Protein AF-A0A643BQ20-F1 (afdb_monomer_lite)

Foldseek 3Di:
DVVVVVVVVVVVCCVPPVVVVVVQVVCVVVVQDDDPPPDDGPPPVVVVVVVVVVVVVVVVVVVVVVVVVVVVVVVVVVVVVVVVVVVVVVVVVVVVVVVVVVVVVVVVVVVVVVVVVVVVVVVVVVVVVVVVVVVVVPPPPDPDDDDDDDD

Radius of gyration: 61.04 Å; chains: 1; bounding box: 116×35×178 Å

Secondary structure (DSSP, 8-state):
-HHHHHHHHHHHHIIIIIIHHHHHHHHHHTT--PPPTTSPP--HHHHHHHHHHHHHHHHHHHHHHHHHHHHHHHHHHHHHHHHHHHHHHHHHHHHHHHHHHHHHHHHHHHHHHHHHHHHHHHHHHHHHHHHHHHHHHSTTSSSS-------

Sequence (151 aa):
MLIRINMEDLREQTHSRHYELYRRCKLEEMGFKDTDPDSKPFSLQETYEAKRNEFLGELQKKEEEMRQMFVQRVKEKEAELKEAEKELHEKFDRLKKLHQDEKKKLEDKKKSLDDEVNAFKQRKTAAELLQSQGSQAGGAQTLKRDKEKKK

Organism: Balaenoptera physalus (NCBI:txid9770)

pLDDT: mean 84.33, std 17.93, range [39.03, 98.75]

Structure (mmCIF, N/CA/C/O backbone):
data_AF-A0A643BQ20-F1
#
_entry.id   AF-A0A643BQ20-F1
#
loop_
_atom_site.group_PDB
_atom_site.id
_atom_site.type_symbol
_atom_site.label_atom_id
_atom_site.label_alt_id
_atom_site.label_comp_id
_atom_site.label_asym_id
_atom_site.label_entity_id
_atom_site.label_seq_id
_ato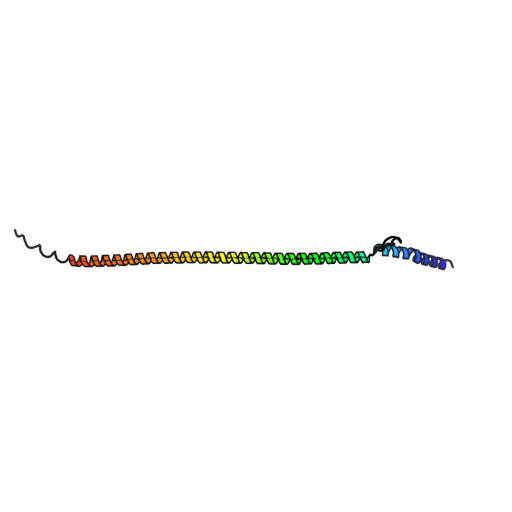m_site.pdbx_PDB_ins_code
_atom_site.Cartn_x
_atom_site.Cartn_y
_atom_site.Cartn_z
_atom_site.occupancy
_atom_site.B_iso_or_equiv
_atom_site.auth_seq_id
_atom_site.auth_comp_id
_atom_site.auth_asym_id
_atom_site.auth_atom_id
_atom_site.pdbx_PDB_model_num
ATOM 1 N N . MET A 1 1 ? 63.242 20.011 -63.208 1.00 67.44 1 MET A N 1
ATOM 2 C CA . MET A 1 1 ? 62.069 19.242 -63.683 1.00 67.44 1 MET A CA 1
ATOM 3 C C . MET A 1 1 ? 61.731 18.050 -62.776 1.00 67.44 1 MET A C 1
ATOM 5 O O . MET A 1 1 ? 60.557 17.790 -62.586 1.00 67.44 1 MET A O 1
ATOM 9 N N . LEU A 1 2 ? 62.713 17.408 -62.127 1.00 67.81 2 LEU A N 1
ATOM 10 C CA . LEU A 1 2 ? 62.526 16.243 -61.242 1.00 67.81 2 LEU A CA 1
ATOM 11 C C . LEU A 1 2 ? 61.690 16.498 -59.966 1.00 67.81 2 LEU A C 1
ATOM 13 O O . LEU A 1 2 ? 60.866 15.677 -59.592 1.00 67.81 2 LEU A O 1
ATOM 17 N N . ILE A 1 3 ? 61.845 17.666 -59.327 1.00 71.62 3 ILE A N 1
ATOM 18 C CA . ILE A 1 3 ? 61.112 18.005 -58.089 1.00 71.62 3 ILE A CA 1
ATOM 19 C C . ILE A 1 3 ? 59.598 18.112 -58.331 1.00 71.62 3 ILE A C 1
ATOM 21 O O . ILE A 1 3 ? 58.821 17.706 -57.479 1.00 71.62 3 ILE A O 1
ATOM 25 N N . ARG A 1 4 ? 59.159 18.617 -59.495 1.00 77.94 4 ARG A N 1
ATOM 26 C CA . ARG A 1 4 ? 57.723 18.703 -59.820 1.00 77.94 4 ARG A CA 1
ATOM 27 C C . ARG A 1 4 ? 57.104 17.318 -59.997 1.00 77.94 4 ARG A C 1
ATOM 29 O O . ARG A 1 4 ? 56.072 17.059 -59.401 1.00 77.94 4 ARG A O 1
ATOM 36 N N . ILE A 1 5 ? 57.792 16.435 -60.721 1.00 77.62 5 ILE A N 1
ATOM 37 C CA . ILE A 1 5 ? 57.358 15.052 -60.963 1.00 77.62 5 ILE A CA 1
ATOM 38 C C . ILE A 1 5 ? 57.262 14.279 -59.641 1.00 77.62 5 ILE A C 1
ATOM 40 O O . ILE A 1 5 ? 56.246 13.656 -59.372 1.00 77.62 5 ILE A O 1
ATOM 44 N N . ASN A 1 6 ? 58.265 14.396 -58.764 1.00 81.38 6 ASN A N 1
ATOM 45 C CA . ASN A 1 6 ? 58.230 13.741 -57.451 1.00 81.38 6 ASN A CA 1
ATOM 46 C C . ASN A 1 6 ? 57.096 14.271 -56.556 1.00 81.38 6 ASN A C 1
ATOM 48 O O . ASN A 1 6 ? 56.513 13.513 -55.788 1.00 81.38 6 ASN A O 1
ATOM 52 N N . MET A 1 7 ? 56.775 15.567 -56.639 1.00 85.06 7 MET A N 1
ATOM 53 C CA . MET A 1 7 ? 55.654 16.152 -55.894 1.00 85.06 7 MET A CA 1
ATOM 54 C C . MET A 1 7 ? 54.292 15.757 -56.476 1.00 85.06 7 MET A C 1
ATOM 56 O O . MET A 1 7 ? 53.327 15.633 -55.725 1.00 85.06 7 MET A O 1
ATOM 60 N N . GLU A 1 8 ? 54.197 15.568 -57.792 1.00 82.94 8 GLU A N 1
ATOM 61 C CA . GLU A 1 8 ? 53.001 15.042 -58.458 1.00 82.94 8 GLU A CA 1
ATOM 62 C C . GLU A 1 8 ? 52.765 13.576 -58.087 1.00 82.94 8 GLU A C 1
ATOM 64 O O . GLU A 1 8 ? 51.672 13.258 -57.628 1.00 82.94 8 GLU A O 1
ATOM 69 N N . ASP A 1 9 ? 53.797 12.732 -58.143 1.00 86.75 9 ASP A N 1
ATOM 70 C CA . ASP A 1 9 ? 53.721 11.320 -57.743 1.00 86.75 9 ASP A CA 1
ATOM 71 C C . ASP A 1 9 ? 53.385 11.173 -56.247 1.00 86.75 9 ASP A C 1
ATOM 73 O O . ASP A 1 9 ? 52.517 10.393 -55.862 1.00 86.75 9 ASP A O 1
ATOM 77 N N . LEU A 1 10 ? 53.970 12.009 -55.378 1.00 86.06 10 LEU A N 1
ATOM 78 C CA . LEU A 1 10 ? 53.628 12.016 -53.953 1.00 86.06 10 LEU A CA 1
ATOM 79 C C . LEU A 1 10 ? 52.159 12.398 -53.709 1.00 86.06 10 LEU A C 1
ATOM 81 O O . LEU A 1 10 ? 51.490 11.795 -52.864 1.00 86.06 10 LEU A O 1
ATOM 85 N N . ARG A 1 11 ? 51.636 13.391 -54.441 1.00 85.81 11 ARG A N 1
ATOM 86 C CA . ARG A 1 11 ? 50.214 13.765 -54.371 1.00 85.81 11 ARG A CA 1
ATOM 87 C C . ARG A 1 11 ? 49.331 12.632 -54.877 1.00 85.81 11 ARG A C 1
ATOM 89 O O . ARG A 1 11 ? 48.349 12.302 -54.219 1.00 85.81 11 ARG A O 1
ATOM 96 N N . GLU A 1 12 ? 49.685 12.025 -56.002 1.00 86.69 12 GLU A N 1
ATOM 97 C CA . GLU A 1 12 ? 48.926 10.936 -56.611 1.00 86.69 12 GLU A CA 1
ATOM 98 C C . GLU A 1 12 ? 48.883 9.693 -55.712 1.00 86.69 12 GLU A C 1
ATOM 100 O O . GLU A 1 12 ? 47.803 9.143 -55.480 1.00 86.69 12 GLU A O 1
ATOM 105 N N . GLN A 1 13 ? 50.012 9.302 -55.111 1.00 87.62 13 GLN A N 1
ATOM 106 C CA . GLN A 1 13 ? 50.075 8.208 -54.138 1.00 87.62 13 GLN A CA 1
ATOM 107 C C . GLN A 1 13 ? 49.277 8.520 -52.870 1.00 87.62 13 GLN A C 1
ATOM 109 O O . GLN A 1 13 ? 48.551 7.661 -52.362 1.00 87.62 13 GLN A O 1
ATOM 114 N N . THR A 1 14 ? 49.357 9.756 -52.376 1.00 86.19 14 THR A N 1
ATOM 115 C CA . THR A 1 14 ? 48.600 10.166 -51.188 1.00 86.19 14 THR A CA 1
ATOM 116 C C . THR A 1 14 ? 47.097 10.120 -51.441 1.00 86.19 14 THR A C 1
ATOM 118 O O . THR A 1 14 ? 46.357 9.580 -50.619 1.00 86.19 14 THR A O 1
ATOM 121 N N . HIS A 1 15 ? 46.640 10.624 -52.586 1.00 86.12 15 HIS A N 1
ATOM 122 C CA . HIS A 1 15 ? 45.224 10.601 -52.943 1.00 86.12 15 HIS A CA 1
ATOM 123 C C . HIS A 1 15 ? 44.717 9.184 -53.224 1.00 86.12 15 HIS A C 1
ATOM 125 O O . HIS A 1 15 ? 43.689 8.791 -52.682 1.00 86.12 15 HIS A O 1
ATOM 131 N N . SER A 1 16 ? 45.446 8.404 -54.020 1.00 84.12 16 SER A N 1
ATOM 132 C CA . SER A 1 16 ? 44.944 7.120 -54.524 1.00 84.12 16 SER A CA 1
ATOM 133 C C . SER A 1 16 ? 45.145 5.961 -53.551 1.00 84.12 16 SER A C 1
ATOM 135 O O . SER A 1 16 ? 44.415 4.978 -53.615 1.00 84.12 16 SER A O 1
ATOM 137 N N . ARG A 1 17 ? 46.141 6.038 -52.656 1.00 88.25 17 ARG A N 1
ATOM 138 C CA . ARG A 1 17 ? 46.452 4.953 -51.709 1.00 88.25 17 ARG A CA 1
ATOM 139 C C . ARG A 1 17 ? 46.202 5.345 -50.266 1.00 88.25 17 ARG A C 1
ATOM 141 O O . ARG A 1 17 ? 45.494 4.631 -49.563 1.00 88.25 17 ARG A O 1
ATOM 148 N N . HIS A 1 18 ? 46.791 6.444 -49.801 1.00 91.06 18 HIS A N 1
ATOM 149 C CA . HIS A 1 18 ? 46.735 6.784 -48.376 1.00 91.06 18 HIS A CA 1
ATOM 150 C C . HIS A 1 18 ? 45.343 7.249 -47.945 1.00 91.06 18 HIS A C 1
ATOM 152 O O . HIS A 1 18 ? 44.834 6.772 -46.930 1.00 91.06 18 HIS A O 1
ATOM 158 N N . TYR A 1 19 ? 44.705 8.126 -48.725 1.00 91.62 19 TYR A N 1
ATOM 159 C CA . TYR A 1 19 ? 43.346 8.575 -48.433 1.00 91.62 19 TYR A CA 1
ATOM 160 C C . TYR A 1 19 ? 42.329 7.442 -48.582 1.00 91.62 19 TYR A C 1
ATOM 162 O O . TYR A 1 19 ? 41.487 7.276 -47.705 1.00 91.62 19 TYR A O 1
ATOM 170 N N . GLU A 1 20 ? 42.445 6.625 -49.630 1.00 87.50 20 GLU A N 1
ATOM 171 C CA . GLU A 1 20 ? 41.541 5.491 -49.842 1.00 87.50 20 GLU A CA 1
ATOM 172 C C . GLU A 1 20 ? 41.647 4.454 -48.716 1.00 87.50 20 GLU A C 1
ATOM 174 O O . GLU A 1 20 ? 40.633 4.017 -48.173 1.00 87.50 20 GLU A O 1
ATOM 179 N N . LEU A 1 21 ? 42.869 4.128 -48.277 1.00 89.50 21 LEU A N 1
ATOM 180 C CA . LEU A 1 21 ? 43.083 3.234 -47.141 1.00 89.50 21 LEU A CA 1
ATOM 181 C C . LEU A 1 21 ? 42.475 3.801 -45.853 1.00 89.50 21 LEU A C 1
ATOM 183 O O . LEU A 1 21 ? 41.755 3.089 -45.157 1.00 89.50 21 LEU A O 1
ATOM 187 N N . TYR A 1 22 ? 42.737 5.076 -45.546 1.00 91.06 22 TYR A N 1
ATOM 188 C CA . TYR A 1 22 ? 42.153 5.737 -44.380 1.00 91.06 22 TYR A CA 1
ATOM 189 C C . TYR A 1 22 ? 40.622 5.739 -44.445 1.00 91.06 22 TYR A C 1
ATOM 191 O O . TYR A 1 22 ? 39.965 5.389 -43.466 1.00 91.06 22 TYR A O 1
ATOM 199 N N . ARG A 1 23 ? 40.053 6.085 -45.605 1.00 88.38 23 ARG A N 1
ATOM 200 C CA . ARG A 1 23 ? 38.609 6.122 -45.845 1.00 88.38 23 ARG A CA 1
ATOM 201 C C . ARG A 1 23 ? 37.981 4.750 -45.621 1.00 88.38 23 ARG A C 1
ATOM 203 O O . ARG A 1 23 ? 37.003 4.664 -44.883 1.00 88.38 23 ARG A O 1
ATOM 210 N N . ARG A 1 24 ? 38.555 3.691 -46.199 1.00 84.69 24 ARG A N 1
ATOM 211 C CA . ARG A 1 24 ? 38.081 2.313 -46.016 1.00 84.69 24 ARG A CA 1
ATOM 212 C C . ARG A 1 24 ? 38.144 1.888 -44.552 1.00 84.69 24 ARG A C 1
ATOM 214 O O . ARG A 1 24 ? 37.132 1.455 -44.016 1.00 84.69 24 ARG A O 1
ATOM 221 N N . CYS A 1 25 ? 39.287 2.074 -43.889 1.00 86.81 25 CYS A N 1
ATOM 222 C CA . CYS A 1 25 ? 39.428 1.740 -42.469 1.00 86.81 25 CYS A CA 1
ATOM 223 C C . CYS A 1 25 ? 38.418 2.511 -41.604 1.00 86.81 25 CYS A C 1
ATOM 225 O O . CYS A 1 25 ? 37.816 1.941 -40.698 1.00 86.81 25 CYS A O 1
ATOM 227 N N . LYS A 1 26 ? 38.179 3.795 -41.902 1.00 85.50 26 LYS A N 1
ATOM 228 C CA . LYS A 1 26 ? 37.239 4.623 -41.140 1.00 85.50 26 LYS A CA 1
ATOM 229 C C . LYS A 1 26 ? 35.783 4.203 -41.333 1.00 85.50 26 LYS A C 1
ATOM 231 O O . LYS A 1 26 ? 35.005 4.250 -40.385 1.00 85.50 26 LYS A O 1
ATOM 236 N N . LEU A 1 27 ? 35.421 3.799 -42.545 1.00 81.56 27 LEU A N 1
ATOM 237 C CA . LEU A 1 27 ? 34.104 3.251 -42.858 1.00 81.56 27 LEU A CA 1
ATOM 238 C C . LEU A 1 27 ? 33.899 1.888 -42.183 1.00 81.56 27 LEU A C 1
ATOM 240 O O . LEU A 1 27 ? 32.849 1.665 -41.582 1.00 81.56 27 LEU A O 1
ATOM 244 N N . GLU A 1 28 ? 34.921 1.034 -42.177 1.00 81.06 28 GLU A N 1
ATOM 245 C CA . GLU A 1 28 ? 34.886 -0.259 -41.491 1.00 81.06 28 GLU A CA 1
ATOM 246 C C . GLU A 1 28 ? 34.735 -0.114 -39.968 1.00 81.06 28 GLU A C 1
ATOM 248 O O . GLU A 1 28 ? 33.914 -0.811 -39.370 1.00 81.06 28 GLU A O 1
ATOM 253 N N . GLU A 1 29 ? 35.425 0.850 -39.341 1.00 77.31 29 GLU A N 1
ATOM 254 C CA . GLU A 1 29 ? 35.215 1.221 -37.928 1.00 77.31 29 GLU A CA 1
ATOM 255 C C . GLU A 1 29 ? 33.763 1.639 -37.632 1.00 77.31 29 GLU A C 1
ATOM 257 O O . GLU A 1 29 ? 33.254 1.394 -36.539 1.00 77.31 29 GLU A O 1
ATOM 262 N N . MET A 1 30 ? 33.088 2.270 -38.598 1.00 71.19 30 MET A N 1
ATOM 263 C CA . MET A 1 30 ? 31.676 2.663 -38.504 1.00 71.19 30 MET A CA 1
ATOM 264 C C . MET A 1 30 ? 30.709 1.527 -38.881 1.00 71.19 30 MET A C 1
ATOM 266 O O . MET A 1 30 ? 29.496 1.727 -38.862 1.00 71.19 30 MET A O 1
ATOM 270 N N . GLY A 1 31 ? 31.222 0.338 -39.210 1.00 69.25 31 GLY A N 1
ATOM 271 C CA . GLY A 1 31 ? 30.427 -0.839 -39.558 1.00 69.25 31 GLY A CA 1
ATOM 272 C C . GLY A 1 31 ? 30.049 -0.950 -41.038 1.00 69.25 31 GLY A C 1
ATOM 273 O O . GLY A 1 31 ? 29.274 -1.837 -41.387 1.00 69.25 31 GLY A O 1
ATOM 274 N N . PHE A 1 32 ? 30.589 -0.097 -41.914 1.00 69.81 32 PHE A N 1
ATOM 275 C CA . PHE A 1 32 ? 30.445 -0.242 -43.363 1.00 69.81 32 PHE A CA 1
ATOM 276 C C . PHE A 1 32 ? 31.493 -1.229 -43.878 1.00 69.81 32 PHE A C 1
ATOM 278 O O . PHE A 1 32 ? 32.690 -0.960 -43.821 1.00 69.81 32 PHE A O 1
ATOM 285 N N . LYS A 1 33 ? 31.043 -2.374 -44.390 1.00 68.69 33 LYS A N 1
ATOM 286 C CA . LYS A 1 33 ? 31.905 -3.370 -45.034 1.00 68.69 33 LYS A CA 1
ATOM 287 C C . LYS A 1 33 ? 31.526 -3.498 -46.500 1.00 68.69 33 LYS A C 1
ATOM 289 O O . LYS A 1 33 ? 30.336 -3.518 -46.819 1.00 68.69 33 LYS A O 1
ATOM 294 N N . ASP A 1 34 ? 32.529 -3.617 -47.366 1.00 65.75 34 ASP A N 1
ATOM 295 C CA . ASP A 1 34 ? 32.307 -3.991 -48.760 1.00 65.75 34 ASP A CA 1
ATOM 296 C C . ASP A 1 34 ? 31.640 -5.372 -48.766 1.00 65.75 34 ASP A C 1
ATOM 298 O O . ASP A 1 34 ? 32.176 -6.345 -48.235 1.00 65.75 34 ASP A O 1
ATOM 302 N N . THR A 1 35 ? 30.410 -5.429 -49.268 1.00 63.59 35 THR A N 1
ATOM 303 C CA . THR A 1 35 ? 29.636 -6.668 -49.389 1.00 63.59 35 THR A CA 1
ATOM 304 C C . THR A 1 35 ? 29.777 -7.183 -50.817 1.00 63.59 35 THR A C 1
ATOM 306 O O . THR A 1 35 ? 29.794 -6.386 -51.755 1.00 63.59 35 THR A O 1
ATOM 309 N N . ASP A 1 36 ? 29.908 -8.503 -50.989 1.00 65.12 36 ASP A N 1
ATOM 310 C CA . ASP A 1 36 ? 29.928 -9.124 -52.319 1.00 65.12 36 ASP A CA 1
ATOM 311 C C . ASP A 1 36 ? 28.655 -8.767 -53.113 1.00 65.12 36 ASP A C 1
ATOM 313 O O . ASP A 1 36 ? 27.602 -8.578 -52.500 1.00 65.12 36 ASP A O 1
ATOM 317 N N . PRO A 1 37 ? 28.695 -8.748 -54.460 1.00 63.84 37 PRO A N 1
ATOM 318 C CA . PRO A 1 37 ? 27.526 -8.457 -55.300 1.00 63.84 37 PRO A CA 1
ATOM 319 C C . PRO A 1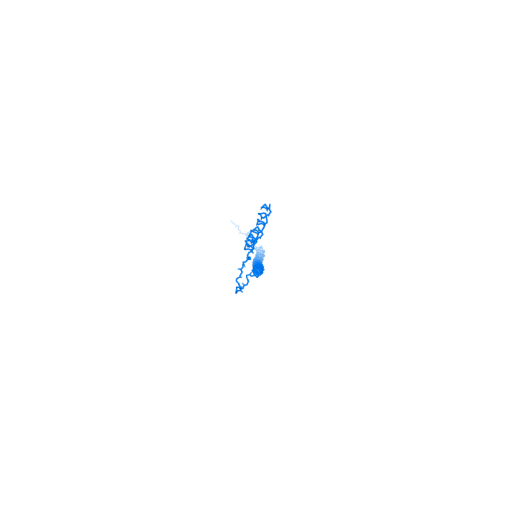 37 ? 26.306 -9.356 -55.027 1.00 63.84 37 PRO A C 1
ATOM 321 O O . PRO A 1 37 ? 25.175 -8.925 -55.239 1.00 63.84 37 PRO A O 1
ATOM 324 N N . ASP A 1 38 ? 26.538 -10.576 -54.528 1.00 64.69 38 ASP A N 1
ATOM 325 C CA . ASP A 1 38 ? 25.504 -11.553 -54.152 1.00 64.69 38 ASP A CA 1
ATOM 326 C C . ASP A 1 38 ? 25.151 -11.535 -52.651 1.00 64.69 38 ASP A C 1
ATOM 328 O O . ASP A 1 38 ? 24.231 -12.229 -52.209 1.00 64.69 38 ASP A O 1
ATOM 332 N N . SER A 1 39 ? 25.864 -10.751 -51.837 1.00 63.97 39 SER A N 1
ATOM 333 C CA . SER A 1 39 ? 25.562 -10.596 -50.415 1.00 63.97 39 SER A CA 1
ATOM 334 C C . SER A 1 39 ? 24.507 -9.516 -50.217 1.00 63.97 39 SER A C 1
ATOM 336 O O . SER A 1 39 ? 24.639 -8.393 -50.698 1.00 63.97 39 SER A O 1
ATOM 338 N N . LYS A 1 40 ? 23.459 -9.834 -49.450 1.00 62.72 40 LYS A N 1
ATOM 339 C CA . LYS A 1 40 ? 22.466 -8.838 -49.035 1.00 62.72 40 LYS A CA 1
ATOM 340 C C . LYS A 1 40 ? 23.211 -7.712 -48.289 1.00 62.72 40 LYS A C 1
ATOM 342 O O . LYS A 1 40 ? 23.912 -8.033 -47.325 1.00 62.72 40 LYS A O 1
ATOM 347 N N . PRO A 1 41 ? 23.112 -6.439 -48.717 1.00 62.31 41 PRO A N 1
ATOM 348 C CA . PRO A 1 41 ? 23.894 -5.370 -48.112 1.00 62.31 41 PRO A CA 1
ATOM 349 C C . PRO A 1 41 ? 23.617 -5.310 -46.609 1.00 62.31 41 PRO A C 1
ATOM 351 O O . PRO A 1 41 ? 22.458 -5.297 -46.193 1.00 62.31 41 PRO A O 1
ATOM 354 N N . PHE A 1 42 ? 24.673 -5.293 -45.791 1.00 62.00 42 PHE A N 1
ATOM 355 C CA . PHE A 1 42 ? 24.538 -5.083 -44.352 1.00 62.00 42 PHE A CA 1
ATOM 356 C C . PHE A 1 42 ? 23.998 -3.668 -44.123 1.00 62.00 42 PHE A C 1
ATOM 358 O O . PHE A 1 42 ? 24.726 -2.680 -44.239 1.00 62.00 42 PHE A O 1
ATOM 365 N N . SER A 1 43 ? 22.702 -3.558 -43.837 1.00 69.12 43 SER A N 1
ATOM 366 C CA . SER A 1 43 ? 22.078 -2.274 -43.557 1.00 69.12 43 SER A CA 1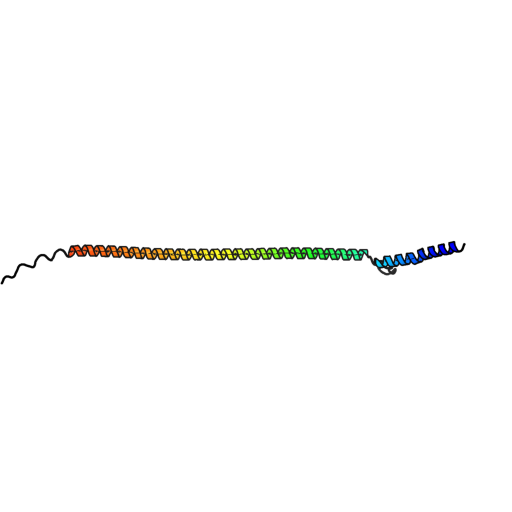
ATOM 367 C C . SER A 1 43 ? 22.309 -1.918 -42.093 1.00 69.12 43 SER A C 1
ATOM 369 O O . SER A 1 43 ? 21.630 -2.386 -41.175 1.00 69.12 43 SER A O 1
ATOM 371 N N . LEU A 1 44 ? 23.291 -1.049 -41.863 1.00 70.00 44 LEU A N 1
ATOM 372 C CA . LEU A 1 44 ? 23.526 -0.442 -40.556 1.00 70.00 44 LEU A CA 1
ATOM 373 C C . LEU A 1 44 ? 22.236 0.210 -40.018 1.00 70.00 44 LEU A C 1
ATOM 375 O O . LEU A 1 44 ? 21.943 0.119 -38.826 1.00 70.00 44 LEU A O 1
ATOM 379 N N . GLN A 1 45 ? 21.427 0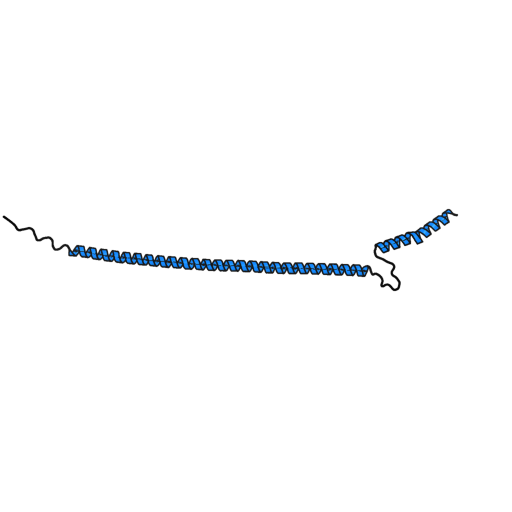.787 -40.911 1.00 77.62 45 GLN A N 1
ATOM 380 C CA . GLN A 1 45 ? 20.117 1.343 -40.591 1.00 77.62 45 GLN A CA 1
ATOM 381 C C . GLN A 1 45 ? 19.151 0.284 -40.035 1.00 77.62 45 GLN A C 1
ATOM 383 O O . GLN A 1 45 ? 18.562 0.523 -38.985 1.00 77.62 45 GLN A O 1
ATOM 388 N N . GLU A 1 46 ? 19.049 -0.899 -40.651 1.00 79.94 46 GLU A N 1
ATOM 389 C CA . GLU A 1 46 ? 18.209 -1.996 -40.133 1.00 79.94 46 GLU A CA 1
ATOM 390 C C . GLU A 1 46 ? 18.662 -2.439 -38.732 1.00 79.94 46 GLU A C 1
ATOM 392 O O . GLU A 1 46 ? 17.837 -2.714 -37.863 1.00 79.94 46 GLU A O 1
ATOM 397 N N . THR A 1 47 ? 19.974 -2.445 -38.471 1.00 80.62 47 THR A N 1
ATOM 398 C CA . THR A 1 47 ? 20.519 -2.794 -37.147 1.00 80.62 47 THR A CA 1
ATOM 399 C C . THR A 1 47 ? 20.167 -1.740 -36.089 1.00 80.62 47 THR A C 1
ATOM 401 O O . THR A 1 47 ? 19.799 -2.084 -34.962 1.00 80.62 47 THR A O 1
ATOM 404 N N . TYR A 1 48 ? 20.255 -0.451 -36.435 1.00 83.44 48 TYR A N 1
ATOM 405 C CA . TYR A 1 48 ? 19.834 0.640 -35.551 1.00 83.44 48 TYR A CA 1
ATOM 406 C C . TYR A 1 48 ? 18.324 0.624 -35.296 1.00 83.44 48 TYR A C 1
ATOM 408 O O . TYR A 1 48 ? 17.897 0.813 -34.157 1.00 83.44 48 TYR A O 1
ATOM 416 N N . GLU A 1 49 ? 17.518 0.367 -36.326 1.00 88.31 49 GLU A N 1
ATOM 417 C CA . GLU A 1 49 ? 16.065 0.246 -36.208 1.00 88.31 49 GLU A CA 1
ATOM 418 C C . GLU A 1 49 ? 15.672 -0.948 -35.328 1.00 88.31 49 GLU A C 1
ATOM 420 O O . GLU A 1 49 ? 14.834 -0.795 -34.437 1.00 88.31 49 GLU A O 1
ATOM 425 N N . ALA A 1 50 ? 16.333 -2.099 -35.486 1.00 88.69 50 ALA A N 1
ATOM 426 C CA . ALA A 1 50 ? 16.126 -3.269 -34.636 1.00 88.69 50 ALA A CA 1
ATOM 427 C C . ALA A 1 50 ? 16.446 -2.972 -33.161 1.00 88.69 50 ALA A C 1
ATOM 429 O O . ALA A 1 50 ? 15.597 -3.200 -32.300 1.00 88.69 50 ALA A O 1
ATOM 430 N N . LYS A 1 51 ? 17.613 -2.376 -32.868 1.00 90.00 51 LYS A N 1
ATOM 431 C CA . LYS A 1 51 ? 17.988 -1.971 -31.498 1.00 90.00 51 LYS A CA 1
ATOM 432 C C . LYS A 1 51 ? 17.027 -0.948 -30.898 1.00 90.00 51 LYS A C 1
ATOM 434 O O . LYS A 1 51 ? 16.710 -1.009 -29.712 1.00 90.00 51 LYS A O 1
ATOM 439 N N . ARG A 1 52 ? 16.554 0.008 -31.702 1.00 93.50 52 ARG A N 1
ATOM 440 C CA . ARG A 1 52 ? 15.557 0.991 -31.261 1.00 93.50 52 ARG A CA 1
ATOM 441 C C . ARG A 1 52 ? 14.243 0.306 -30.889 1.00 93.50 52 ARG A C 1
ATOM 443 O O . ARG A 1 52 ? 13.661 0.644 -29.862 1.00 93.50 52 ARG A O 1
ATOM 450 N N . ASN A 1 53 ? 13.783 -0.636 -31.707 1.00 95.00 53 ASN A N 1
ATOM 451 C CA . ASN A 1 53 ? 12.549 -1.376 -31.453 1.00 95.00 53 ASN A CA 1
ATOM 452 C C . ASN A 1 53 ? 12.667 -2.270 -30.211 1.00 95.00 53 ASN A C 1
ATOM 454 O O . ASN A 1 53 ? 11.739 -2.303 -29.408 1.00 95.00 53 ASN A O 1
ATOM 458 N N . GLU A 1 54 ? 13.813 -2.925 -30.013 1.00 95.88 54 GLU A N 1
ATOM 459 C CA . GLU A 1 54 ? 14.113 -3.698 -28.802 1.00 95.88 54 GLU A CA 1
ATOM 460 C C . GLU A 1 54 ? 14.041 -2.818 -27.548 1.00 95.88 54 GLU A C 1
ATOM 462 O O . GLU A 1 54 ? 13.294 -3.125 -26.621 1.00 95.88 54 GLU A O 1
ATOM 467 N N . PHE A 1 55 ? 14.718 -1.664 -27.554 1.00 96.56 55 PHE A N 1
ATOM 468 C CA . PHE A 1 55 ? 14.702 -0.735 -26.423 1.00 96.56 55 PHE A CA 1
ATOM 469 C C . PHE A 1 55 ? 13.294 -0.207 -26.108 1.00 96.56 55 PHE A C 1
ATOM 471 O O . PHE A 1 55 ? 12.912 -0.102 -24.942 1.00 96.56 55 PHE A O 1
ATOM 478 N N . LEU A 1 56 ? 12.499 0.107 -27.137 1.00 96.81 56 LEU A N 1
ATOM 479 C CA . LEU A 1 56 ? 11.104 0.519 -26.957 1.00 96.81 56 LEU A CA 1
ATOM 480 C C . LEU A 1 56 ? 10.252 -0.604 -26.352 1.00 96.81 56 LEU A C 1
ATOM 482 O O . LEU A 1 56 ? 9.458 -0.338 -25.450 1.00 96.81 56 LEU A O 1
ATOM 486 N N . GLY A 1 57 ? 10.443 -1.846 -26.802 1.00 97.56 57 GLY A N 1
ATOM 487 C CA . GLY A 1 57 ? 9.761 -3.013 -26.247 1.00 97.56 57 GLY A CA 1
ATOM 488 C C . GLY A 1 57 ? 10.125 -3.262 -24.782 1.00 97.56 57 GLY A C 1
ATOM 489 O O . GLY A 1 57 ? 9.244 -3.475 -23.950 1.00 97.56 57 GLY A O 1
ATOM 490 N N . GLU A 1 58 ? 11.409 -3.168 -24.431 1.00 97.62 58 GLU A N 1
ATOM 491 C CA . GLU A 1 58 ? 11.861 -3.277 -23.041 1.00 97.62 58 GLU A CA 1
ATOM 492 C C . GLU A 1 58 ? 11.292 -2.171 -22.151 1.00 97.62 58 GLU A C 1
ATOM 494 O O . GLU A 1 58 ? 10.901 -2.436 -21.011 1.00 97.62 58 GLU A O 1
ATOM 499 N N . LEU A 1 59 ? 11.240 -0.936 -22.656 1.00 97.88 59 LEU A N 1
ATOM 500 C CA . LEU A 1 59 ? 10.689 0.196 -21.920 1.00 97.88 59 LEU A CA 1
ATOM 501 C C . LEU A 1 59 ? 9.198 -0.009 -21.633 1.00 97.88 59 LEU A C 1
ATOM 503 O O . LEU A 1 59 ? 8.777 0.151 -20.489 1.00 97.88 59 LEU A O 1
ATOM 507 N N . GLN A 1 60 ? 8.423 -0.424 -22.639 1.00 97.81 60 GLN A N 1
ATOM 508 C CA . GLN A 1 60 ? 7.001 -0.743 -22.481 1.00 97.81 60 GLN A CA 1
ATOM 509 C C . GLN A 1 60 ? 6.783 -1.889 -21.492 1.00 97.81 60 GLN A C 1
ATOM 511 O O . GLN A 1 60 ? 5.912 -1.804 -20.630 1.00 97.81 60 GLN A O 1
ATOM 516 N N . LYS A 1 61 ? 7.605 -2.941 -21.569 1.00 98.19 61 LYS A N 1
ATOM 517 C CA . LYS A 1 61 ? 7.532 -4.067 -20.635 1.00 98.19 61 LYS A CA 1
ATOM 518 C C . LYS A 1 61 ? 7.803 -3.622 -19.196 1.00 98.19 61 LYS A C 1
ATOM 520 O O . LYS A 1 61 ? 7.034 -3.967 -18.306 1.00 98.19 61 LYS A O 1
ATOM 525 N N . LYS A 1 62 ? 8.845 -2.815 -18.970 1.00 98.06 62 LYS A N 1
ATOM 526 C CA . LYS A 1 62 ? 9.151 -2.254 -17.643 1.00 98.06 62 LYS A CA 1
ATOM 527 C C . LYS A 1 62 ? 8.034 -1.344 -17.135 1.00 98.06 62 LYS A C 1
ATOM 529 O O . LYS A 1 62 ? 7.711 -1.390 -15.951 1.00 98.06 62 LYS A O 1
ATOM 534 N N . GLU A 1 63 ? 7.443 -0.520 -18.001 1.00 97.81 63 GLU A N 1
ATOM 535 C CA . GLU A 1 63 ? 6.300 0.322 -17.632 1.00 97.81 63 GLU A CA 1
ATOM 536 C C . GLU A 1 63 ? 5.109 -0.530 -17.177 1.00 97.81 63 GLU A C 1
ATOM 538 O O . GLU A 1 63 ? 4.520 -0.263 -16.128 1.00 97.81 63 GLU A O 1
ATOM 543 N N . GLU A 1 64 ? 4.786 -1.580 -17.929 1.00 98.06 64 GLU A N 1
ATOM 544 C CA . GLU A 1 64 ? 3.676 -2.470 -17.606 1.00 98.06 64 GLU A CA 1
ATOM 545 C C . GLU A 1 64 ? 3.932 -3.256 -16.313 1.00 98.06 64 GLU A C 1
ATOM 547 O O . GLU A 1 64 ? 3.060 -3.315 -15.448 1.00 98.06 64 GLU A O 1
ATOM 552 N N . GLU A 1 65 ? 5.147 -3.771 -16.110 1.00 98.19 65 GLU A N 1
ATOM 553 C CA . GLU A 1 65 ? 5.548 -4.413 -14.852 1.00 98.19 65 GLU A CA 1
ATOM 554 C C . GLU A 1 65 ? 5.397 -3.459 -13.655 1.00 98.19 65 GLU A C 1
ATOM 556 O O . GLU A 1 65 ? 4.852 -3.839 -12.615 1.00 98.19 65 GLU A O 1
ATOM 561 N N . MET A 1 66 ? 5.815 -2.194 -13.794 1.00 98.06 66 MET A N 1
ATOM 562 C CA . MET A 1 66 ? 5.636 -1.183 -12.745 1.00 98.06 66 MET A CA 1
ATOM 563 C C . MET A 1 66 ? 4.159 -0.884 -12.475 1.00 98.06 66 MET A C 1
ATOM 565 O O . MET A 1 66 ? 3.758 -0.788 -11.311 1.00 98.06 66 MET A O 1
ATOM 569 N N . ARG A 1 67 ? 3.336 -0.772 -13.524 1.00 98.25 67 ARG A N 1
ATOM 570 C CA . ARG A 1 67 ? 1.889 -0.555 -13.403 1.00 98.25 67 ARG A CA 1
ATOM 571 C C . ARG A 1 67 ? 1.218 -1.728 -12.685 1.00 98.25 67 ARG A C 1
ATOM 573 O O . ARG A 1 67 ? 0.432 -1.505 -11.765 1.00 98.25 67 ARG A O 1
ATOM 580 N N . GLN A 1 68 ? 1.558 -2.963 -13.041 1.00 98.25 68 GLN A N 1
ATOM 581 C CA . GLN A 1 68 ? 1.015 -4.162 -12.400 1.00 98.25 68 GLN A CA 1
ATOM 582 C C . GLN A 1 68 ? 1.434 -4.267 -10.934 1.00 98.25 68 GLN A C 1
ATOM 584 O O . GLN A 1 68 ? 0.580 -4.490 -10.076 1.00 98.25 68 GLN A O 1
ATOM 589 N N . MET A 1 69 ? 2.713 -4.031 -10.619 1.00 98.31 69 MET A N 1
ATOM 590 C CA . MET A 1 69 ? 3.184 -3.995 -9.231 1.00 98.31 69 MET A CA 1
ATOM 591 C C . MET A 1 69 ? 2.460 -2.929 -8.407 1.00 98.31 69 MET A C 1
ATOM 593 O O . MET A 1 69 ? 2.126 -3.174 -7.249 1.00 98.31 69 MET A O 1
ATOM 597 N N . PHE A 1 70 ? 2.200 -1.754 -8.985 1.00 98.50 70 PHE A N 1
ATOM 598 C CA . PHE A 1 70 ? 1.439 -0.707 -8.312 1.00 98.50 70 PHE A CA 1
ATOM 599 C C . PHE A 1 70 ? 0.012 -1.168 -8.001 1.00 98.50 70 PHE A C 1
ATOM 601 O O . PHE A 1 70 ? -0.412 -1.095 -6.850 1.00 98.50 70 PHE A O 1
ATOM 608 N N . VAL A 1 71 ? -0.703 -1.707 -8.992 1.00 98.50 71 VAL A N 1
ATOM 609 C CA . VAL A 1 71 ? -2.068 -2.223 -8.805 1.00 98.50 71 VAL A CA 1
ATOM 610 C C . VAL A 1 71 ? -2.102 -3.329 -7.752 1.00 98.50 71 VAL A C 1
ATOM 612 O O . VAL A 1 71 ? -2.994 -3.341 -6.906 1.00 98.50 71 VAL A O 1
ATOM 615 N N . GLN A 1 72 ? -1.129 -4.239 -7.774 1.00 98.38 72 GLN A N 1
ATOM 616 C CA . GLN A 1 72 ? -1.033 -5.319 -6.801 1.00 98.38 72 GLN A CA 1
ATOM 617 C C . GLN A 1 72 ? -0.816 -4.780 -5.381 1.00 98.38 72 GLN A C 1
ATOM 619 O O . GLN A 1 72 ? -1.558 -5.148 -4.475 1.00 98.38 72 GLN A O 1
ATOM 624 N N . ARG A 1 73 ? 0.117 -3.836 -5.195 1.00 98.56 73 ARG A N 1
ATOM 625 C CA . ARG A 1 73 ? 0.347 -3.192 -3.891 1.00 98.56 73 ARG A CA 1
ATOM 626 C C . ARG A 1 73 ? -0.876 -2.435 -3.387 1.00 98.56 73 ARG A C 1
ATOM 628 O O . ARG A 1 73 ? -1.153 -2.474 -2.194 1.00 98.56 73 ARG A O 1
ATOM 635 N N . VAL A 1 74 ? -1.599 -1.745 -4.271 1.00 98.75 74 VAL A N 1
ATOM 636 C CA . VAL A 1 74 ? -2.843 -1.055 -3.902 1.00 98.75 74 VAL A CA 1
ATOM 637 C C . VAL A 1 74 ? -3.874 -2.066 -3.410 1.00 98.75 74 VAL A C 1
ATOM 639 O O . VAL A 1 74 ? -4.392 -1.897 -2.313 1.00 98.75 74 VAL A O 1
ATOM 642 N N . LYS A 1 75 ? -4.098 -3.160 -4.148 1.00 98.50 75 LYS A N 1
ATOM 643 C CA . LYS A 1 75 ? -5.025 -4.226 -3.735 1.00 98.50 75 LYS A CA 1
ATOM 644 C C . LYS A 1 75 ? -4.637 -4.858 -2.399 1.00 98.50 75 LYS A C 1
ATOM 646 O O . LYS A 1 75 ? -5.505 -5.099 -1.568 1.00 98.50 75 LYS A O 1
ATOM 651 N N . GLU A 1 76 ? -3.350 -5.121 -2.186 1.00 98.50 76 GLU A N 1
ATOM 652 C CA . GLU A 1 76 ? -2.840 -5.661 -0.920 1.00 98.50 76 GLU A CA 1
ATOM 653 C C . GLU A 1 76 ? -3.083 -4.694 0.240 1.00 98.50 76 GLU A C 1
ATOM 655 O O . GLU A 1 76 ? -3.583 -5.107 1.284 1.00 98.50 76 GLU A O 1
ATOM 660 N N . LYS A 1 77 ? -2.809 -3.398 0.047 1.00 98.62 77 LYS A N 1
ATOM 661 C CA . LYS A 1 77 ? -3.063 -2.377 1.070 1.00 98.62 77 LYS A CA 1
ATOM 662 C C . LYS A 1 77 ? -4.544 -2.158 1.348 1.00 98.62 77 LYS A C 1
ATOM 664 O O . LYS A 1 77 ? -4.917 -2.005 2.507 1.00 98.62 77 LYS A O 1
ATOM 669 N N . GLU A 1 78 ? -5.391 -2.182 0.327 1.00 98.31 78 GLU A N 1
ATOM 670 C CA . GLU A 1 78 ? -6.844 -2.134 0.504 1.00 98.31 78 GLU A CA 1
ATOM 671 C C . GLU A 1 78 ? -7.359 -3.357 1.276 1.00 98.31 78 GLU A C 1
ATOM 673 O O . GLU A 1 78 ? -8.208 -3.213 2.156 1.00 98.31 78 GLU A O 1
ATOM 678 N N . ALA A 1 79 ? -6.834 -4.553 0.991 1.00 98.50 79 ALA A N 1
ATOM 679 C CA . ALA A 1 79 ? -7.199 -5.772 1.708 1.00 98.50 79 ALA A CA 1
ATOM 680 C C . ALA A 1 79 ? -6.759 -5.730 3.182 1.00 98.50 79 ALA A C 1
ATOM 682 O O . ALA A 1 79 ? -7.568 -6.034 4.056 1.00 98.50 79 ALA A O 1
ATOM 683 N N . GLU A 1 80 ? -5.525 -5.293 3.454 1.00 98.44 80 GLU A N 1
ATOM 684 C CA . GLU A 1 80 ? -4.983 -5.123 4.810 1.00 98.44 80 GLU A CA 1
ATOM 685 C C . GLU A 1 80 ? -5.822 -4.126 5.627 1.00 98.44 80 GLU A C 1
ATOM 687 O O . GLU A 1 80 ? -6.213 -4.415 6.757 1.00 98.44 80 GLU A O 1
ATOM 692 N N . LEU A 1 81 ? -6.171 -2.975 5.038 1.00 98.50 81 LEU A N 1
ATOM 693 C CA . LEU A 1 81 ? -7.034 -1.984 5.688 1.00 98.50 81 LEU A CA 1
ATOM 694 C C . LEU A 1 81 ? -8.426 -2.546 5.985 1.00 98.50 81 LEU A C 1
ATOM 696 O O . LEU A 1 81 ? -8.945 -2.359 7.084 1.00 98.50 81 LEU A O 1
ATOM 700 N N . LYS A 1 82 ? -9.015 -3.273 5.034 1.00 98.56 82 LYS A N 1
ATOM 701 C CA . LYS A 1 82 ? -10.334 -3.888 5.202 1.00 98.56 82 LYS A CA 1
ATOM 702 C C . LYS A 1 82 ? -10.346 -4.947 6.307 1.00 98.56 82 LYS A C 1
ATOM 704 O O . LYS A 1 82 ? -11.331 -5.061 7.036 1.00 98.56 82 LYS A O 1
ATOM 709 N N . GLU A 1 83 ? -9.280 -5.734 6.428 1.00 98.44 83 GLU A N 1
ATOM 710 C CA . GLU A 1 83 ? -9.131 -6.716 7.503 1.00 98.44 83 GLU A CA 1
ATOM 711 C C . GLU A 1 83 ? -8.983 -6.026 8.865 1.00 98.44 83 GLU A C 1
ATOM 713 O O . GLU A 1 83 ? -9.726 -6.352 9.791 1.00 98.44 83 GLU A O 1
ATOM 718 N N . ALA A 1 84 ? -8.139 -4.994 8.960 1.00 98.44 84 ALA A N 1
ATOM 719 C CA . ALA A 1 84 ? -7.972 -4.209 10.181 1.00 98.44 84 ALA A CA 1
ATOM 720 C C . ALA A 1 84 ? -9.278 -3.520 10.632 1.00 98.44 84 ALA A C 1
ATOM 722 O O . ALA A 1 84 ? -9.610 -3.526 11.821 1.00 98.44 84 ALA A O 1
ATOM 723 N N . GLU A 1 85 ? -10.057 -2.960 9.700 1.00 98.25 85 GLU A N 1
ATOM 724 C CA . GLU A 1 85 ? -11.378 -2.389 9.997 1.00 98.25 85 GLU A CA 1
ATOM 725 C C . GLU A 1 85 ? -12.355 -3.447 10.519 1.00 98.25 85 GLU A C 1
ATOM 727 O O . GLU A 1 85 ? -13.063 -3.215 11.505 1.00 98.25 85 GLU A O 1
ATOM 732 N N . LYS A 1 86 ? -12.370 -4.629 9.892 1.00 98.50 86 LYS A N 1
ATOM 733 C CA . LYS A 1 86 ? -13.219 -5.744 10.311 1.00 98.50 86 LYS A CA 1
ATOM 734 C C . LYS A 1 86 ? -12.863 -6.214 11.722 1.00 98.50 86 LYS A C 1
ATOM 736 O O . LYS A 1 86 ? -13.759 -6.353 12.553 1.00 98.50 86 LYS A O 1
ATOM 741 N N . GLU A 1 87 ? -11.581 -6.412 12.021 1.00 98.44 87 GLU A N 1
ATOM 742 C CA . GLU A 1 87 ? -11.125 -6.790 13.363 1.00 98.44 87 GLU A CA 1
ATOM 743 C C . GLU A 1 87 ? -11.501 -5.739 14.414 1.00 98.44 87 GLU A C 1
ATOM 745 O O . GLU A 1 87 ? -11.942 -6.080 15.517 1.00 98.44 87 GLU A O 1
ATOM 750 N N . LEU A 1 88 ? -11.378 -4.452 14.074 1.00 98.62 88 LEU A N 1
ATOM 751 C CA . LEU A 1 88 ? -11.769 -3.362 14.961 1.00 98.62 88 LEU A CA 1
ATOM 752 C C . LEU A 1 88 ? -13.272 -3.400 15.269 1.00 98.62 88 LEU A C 1
ATOM 754 O O . LEU A 1 88 ? -13.661 -3.246 16.430 1.00 98.62 88 LEU A O 1
ATOM 758 N N . HIS A 1 89 ? -14.112 -3.631 14.256 1.00 98.38 89 HIS A N 1
ATOM 759 C CA . HIS A 1 89 ? -15.559 -3.776 14.432 1.00 98.38 89 HIS A CA 1
ATOM 760 C C . HIS A 1 89 ? -15.906 -4.996 15.290 1.00 98.38 89 HIS A C 1
ATOM 762 O O . HIS A 1 89 ? -16.662 -4.873 16.253 1.00 98.38 89 HIS A O 1
ATOM 768 N N . GLU A 1 90 ? -15.289 -6.151 15.032 1.00 98.56 90 GLU A N 1
ATOM 769 C CA . GLU A 1 90 ? -15.500 -7.351 15.846 1.00 98.56 90 GLU A CA 1
ATOM 770 C C . GLU A 1 90 ? -15.089 -7.133 17.310 1.00 98.56 90 GLU A C 1
ATOM 772 O O . GLU A 1 90 ? -15.792 -7.557 18.233 1.00 98.56 90 GLU A O 1
ATOM 777 N N . LYS A 1 91 ? -13.966 -6.447 17.551 1.00 98.38 91 LYS A N 1
ATOM 778 C CA . LYS A 1 91 ? -13.515 -6.099 18.904 1.00 98.38 91 LYS A CA 1
ATOM 779 C C . LYS A 1 91 ? -14.497 -5.157 19.597 1.00 98.38 91 LYS A C 1
ATOM 781 O O . LYS A 1 91 ? -14.791 -5.354 20.779 1.00 98.38 91 LYS A O 1
ATOM 786 N N . PHE A 1 92 ? -15.009 -4.161 18.878 1.00 98.50 92 PHE A N 1
ATOM 787 C CA . PHE A 1 92 ? -16.020 -3.242 19.392 1.00 98.50 92 PHE A CA 1
ATOM 788 C C . PHE A 1 92 ? -17.303 -3.983 19.784 1.00 98.50 92 PHE A C 1
ATOM 790 O O . PHE A 1 92 ? -17.778 -3.819 20.908 1.00 98.50 92 PHE A O 1
ATOM 797 N N . ASP A 1 93 ? -17.821 -4.853 18.917 1.00 98.50 93 ASP A N 1
ATOM 798 C CA . ASP A 1 93 ? -19.044 -5.615 19.183 1.00 98.50 93 ASP A CA 1
ATOM 799 C C . ASP A 1 93 ? -18.884 -6.572 20.369 1.00 98.50 93 ASP A C 1
ATOM 801 O O . ASP A 1 93 ? -19.770 -6.666 21.225 1.00 98.50 93 ASP A O 1
ATOM 805 N N . ARG A 1 94 ? -17.725 -7.234 20.484 1.00 98.38 94 ARG A N 1
ATOM 806 C CA . ARG A 1 94 ? -17.394 -8.074 21.647 1.00 98.38 94 ARG A CA 1
ATOM 807 C C . ARG A 1 94 ? -17.382 -7.268 22.943 1.00 98.38 94 ARG A C 1
ATOM 809 O O . ARG A 1 94 ? -17.991 -7.695 23.922 1.00 98.38 94 ARG A O 1
ATOM 816 N N . LEU A 1 95 ? -16.722 -6.108 22.954 1.00 98.56 95 LEU A N 1
ATOM 817 C CA . LEU A 1 95 ? -16.674 -5.228 24.128 1.00 98.56 95 LEU A CA 1
ATOM 818 C C . LEU A 1 95 ? -18.056 -4.682 24.490 1.00 98.56 95 LEU A C 1
ATOM 820 O O . LEU A 1 95 ? -18.429 -4.670 25.661 1.00 98.56 95 LEU A O 1
ATOM 824 N N . LYS A 1 96 ? -18.845 -4.279 23.493 1.00 98.50 96 LYS A N 1
ATOM 825 C CA . LYS A 1 96 ? -20.219 -3.813 23.689 1.00 98.50 96 LYS A CA 1
ATOM 826 C C . LYS A 1 96 ? -21.082 -4.892 24.342 1.00 98.50 96 LYS A C 1
ATOM 828 O O . LYS A 1 96 ? -21.803 -4.594 25.293 1.00 98.50 96 LYS A O 1
ATOM 833 N N . LYS A 1 97 ? -20.973 -6.141 23.876 1.00 98.50 97 LYS A N 1
ATOM 834 C CA . LYS A 1 97 ? -21.677 -7.285 24.466 1.00 98.50 97 LYS A CA 1
ATOM 835 C C . LYS A 1 97 ? -21.219 -7.558 25.900 1.00 98.50 97 LYS A C 1
ATOM 837 O O . LYS A 1 97 ? -22.064 -7.693 26.777 1.00 98.50 97 LYS A O 1
ATOM 842 N N . LEU A 1 98 ? -19.907 -7.560 26.151 1.00 98.56 98 LEU A N 1
ATOM 843 C CA . LEU A 1 98 ? -19.346 -7.744 27.494 1.00 98.56 98 LEU A CA 1
ATOM 844 C C . LEU A 1 98 ? -19.901 -6.705 28.480 1.00 98.56 98 LEU A C 1
ATOM 846 O O . LEU A 1 98 ? -20.402 -7.068 29.541 1.00 98.56 98 LEU A O 1
ATOM 850 N N . HIS A 1 99 ? -19.873 -5.423 28.106 1.00 98.38 99 HIS A N 1
ATOM 851 C CA . HIS A 1 99 ? -20.411 -4.351 28.942 1.00 98.38 99 HIS A CA 1
ATOM 852 C C . HIS A 1 99 ? -21.921 -4.482 29.164 1.00 98.38 99 HIS A C 1
ATOM 854 O O . HIS A 1 99 ? -22.408 -4.187 30.255 1.00 98.38 99 HIS A O 1
ATOM 860 N N . GLN A 1 100 ? -22.678 -4.919 28.154 1.00 98.38 100 GLN A N 1
ATOM 861 C CA . GLN A 1 100 ? -24.114 -5.154 28.298 1.00 98.38 100 GLN A CA 1
ATOM 862 C C . GLN A 1 100 ? -24.404 -6.295 29.285 1.00 98.38 100 GLN A C 1
ATOM 864 O O . GLN A 1 100 ? -25.272 -6.146 30.148 1.00 98.38 100 GLN A O 1
ATOM 869 N N . ASP A 1 101 ? -23.665 -7.400 29.190 1.00 98.38 101 ASP A N 1
ATOM 870 C CA . ASP A 1 101 ? -23.803 -8.552 30.083 1.00 98.38 101 ASP A CA 1
ATOM 871 C C . ASP A 1 101 ? -23.400 -8.194 31.525 1.00 98.38 101 ASP A C 1
ATOM 873 O O . ASP A 1 101 ? -24.099 -8.549 32.477 1.00 98.38 101 ASP A O 1
ATOM 877 N N . GLU A 1 102 ? -22.315 -7.433 31.702 1.00 98.31 102 GLU A N 1
ATOM 878 C CA . GLU A 1 102 ? -21.873 -6.951 33.014 1.00 98.31 102 GLU A CA 1
ATOM 879 C C . GLU A 1 102 ? -22.881 -5.979 33.636 1.00 98.31 102 GLU A C 1
ATOM 881 O O . GLU A 1 102 ? -23.250 -6.137 34.803 1.00 98.31 102 GLU A O 1
ATOM 886 N N . LYS A 1 103 ? -23.402 -5.026 32.851 1.00 98.25 103 LYS A N 1
ATOM 887 C CA . LYS A 1 103 ? -24.457 -4.109 33.297 1.00 98.25 103 LYS A CA 1
ATOM 888 C C . LYS A 1 103 ? -25.688 -4.879 33.771 1.00 98.25 103 LYS A C 1
ATOM 890 O O . LYS A 1 103 ? -26.178 -4.614 34.867 1.00 98.25 103 LYS A O 1
ATOM 895 N N . LYS A 1 104 ? -26.149 -5.862 32.991 1.00 98.50 104 LYS A N 1
ATOM 896 C CA . LYS A 1 104 ? -27.289 -6.708 33.363 1.00 98.50 104 LYS A CA 1
ATOM 897 C C . LYS A 1 104 ? -27.022 -7.465 34.667 1.00 98.50 104 LYS A C 1
ATOM 899 O O . LYS A 1 104 ? -27.856 -7.456 35.565 1.00 98.50 104 LYS A O 1
ATOM 904 N N . LYS A 1 105 ? -25.832 -8.054 34.816 1.00 98.50 105 LYS A N 1
ATOM 905 C CA . LYS A 1 105 ? -25.432 -8.768 36.037 1.00 98.50 105 LYS A CA 1
ATOM 906 C C . LYS A 1 105 ? -25.426 -7.859 37.273 1.00 98.50 105 LYS A C 1
ATOM 908 O O . LYS A 1 105 ? -25.812 -8.298 38.357 1.00 98.50 105 LYS A O 1
ATOM 913 N N . LEU A 1 106 ? -24.988 -6.607 37.129 1.00 98.44 106 LEU A N 1
ATOM 914 C CA . LEU A 1 106 ? -25.026 -5.617 38.208 1.00 98.44 106 LEU A CA 1
ATOM 915 C C . LEU A 1 106 ? -26.459 -5.192 38.551 1.00 98.44 106 LEU A C 1
ATOM 917 O O . LEU A 1 106 ? -26.784 -5.087 39.733 1.00 98.44 106 LEU A O 1
ATOM 921 N N . GLU A 1 107 ? -27.319 -4.991 37.550 1.00 98.19 107 GLU A N 1
ATOM 922 C CA . GLU A 1 107 ? -28.742 -4.681 37.747 1.00 98.19 107 GLU A CA 1
ATOM 923 C C . GLU A 1 107 ? -29.477 -5.818 38.475 1.00 98.19 107 GLU A C 1
ATOM 925 O O . GLU A 1 107 ? -30.178 -5.558 39.455 1.00 98.19 107 GLU A O 1
ATOM 930 N N . ASP A 1 108 ? -29.248 -7.073 38.078 1.00 98.25 108 ASP A N 1
ATOM 931 C CA . ASP A 1 108 ? -29.827 -8.254 38.731 1.00 98.25 108 ASP A CA 1
ATOM 932 C C . ASP A 1 108 ? -29.365 -8.371 40.195 1.00 98.25 108 ASP A C 1
ATOM 934 O O . ASP A 1 108 ? -30.171 -8.608 41.099 1.00 98.25 108 ASP A O 1
ATOM 938 N N . LYS A 1 109 ? -28.070 -8.140 40.461 1.00 98.19 109 LYS A N 1
ATOM 939 C CA . LYS A 1 109 ? -27.522 -8.171 41.826 1.00 98.19 109 LYS A CA 1
ATOM 940 C C . LYS A 1 109 ? -28.073 -7.039 42.692 1.00 98.19 109 LYS A C 1
ATOM 942 O O . LYS A 1 109 ? -28.382 -7.269 43.860 1.00 98.19 109 LYS A O 1
ATOM 947 N N . LYS A 1 110 ? -28.221 -5.835 42.131 1.00 98.25 110 LYS A N 1
ATOM 948 C CA . LYS A 1 110 ? -28.854 -4.703 42.815 1.00 98.25 110 LYS A CA 1
ATOM 949 C C . LYS A 1 110 ? -30.293 -5.046 43.199 1.00 98.25 110 LYS A C 1
ATOM 951 O O . LYS A 1 110 ? -30.660 -4.866 44.354 1.00 98.25 110 LYS A O 1
ATOM 956 N N . LYS A 1 111 ? -31.071 -5.596 42.263 1.00 98.31 111 LYS A N 1
ATOM 957 C CA . LYS A 1 111 ? -32.459 -5.998 42.513 1.00 98.31 111 LYS A CA 1
ATOM 958 C C . LYS A 1 111 ? -32.564 -7.047 43.624 1.00 98.31 111 LYS A C 1
ATOM 960 O O . LYS A 1 111 ? -33.365 -6.871 44.532 1.00 98.31 111 LYS A O 1
ATOM 965 N N . SER A 1 112 ? -31.718 -8.081 43.599 1.00 98.19 112 SER A N 1
ATOM 966 C CA . SER A 1 112 ? -31.677 -9.101 44.661 1.00 98.19 112 SER A CA 1
ATOM 967 C C . SER A 1 112 ? -31.410 -8.491 46.041 1.00 98.19 112 SER A C 1
ATOM 969 O O . SER A 1 112 ? -32.084 -8.833 47.008 1.00 98.19 112 SER A O 1
ATOM 971 N N . LEU A 1 113 ? -30.451 -7.562 46.137 1.00 97.94 113 LEU A N 1
ATOM 972 C CA . LEU A 1 113 ? -30.137 -6.883 47.397 1.00 97.94 113 LEU A CA 1
ATOM 973 C C . LEU A 1 113 ? -31.282 -5.978 47.867 1.00 97.94 113 LEU A C 1
ATOM 975 O O . LEU A 1 113 ? -31.592 -5.961 49.057 1.00 97.94 113 LEU A O 1
ATOM 979 N N . ASP A 1 114 ? -31.926 -5.252 46.953 1.00 97.81 114 ASP A N 1
ATOM 980 C CA . ASP A 1 114 ? -33.093 -4.426 47.274 1.00 97.81 114 ASP A CA 1
ATOM 981 C C . ASP A 1 114 ? -34.252 -5.294 47.808 1.00 97.81 114 ASP A C 1
ATOM 983 O O . ASP A 1 114 ? -34.878 -4.941 48.813 1.00 97.81 114 ASP A O 1
ATOM 987 N N . ASP A 1 115 ? -34.493 -6.465 47.207 1.00 97.56 115 ASP A N 1
ATOM 988 C CA . ASP A 1 115 ? -35.498 -7.436 47.658 1.00 97.56 115 ASP A CA 1
ATOM 989 C C . ASP A 1 115 ? -35.159 -8.008 49.050 1.00 97.56 115 ASP A C 1
ATOM 991 O O . ASP A 1 115 ? -36.026 -8.060 49.930 1.00 97.56 115 ASP A O 1
ATOM 995 N N . GLU A 1 116 ? -33.895 -8.365 49.306 1.00 97.69 116 GLU A N 1
ATOM 996 C CA . GLU A 1 116 ? -33.420 -8.825 50.621 1.00 97.69 116 GLU A CA 1
ATOM 997 C C . GLU A 1 116 ? -33.577 -7.751 51.708 1.00 97.69 116 GLU A C 1
ATOM 999 O O . GLU A 1 116 ? -34.057 -8.040 52.811 1.00 97.69 116 GLU A O 1
ATOM 1004 N N . VAL A 1 117 ? -33.223 -6.499 51.398 1.00 97.44 117 VAL A N 1
ATOM 1005 C CA . VAL A 1 117 ? -33.386 -5.353 52.303 1.00 97.44 117 VAL A CA 1
ATOM 1006 C C . VAL A 1 117 ? -34.862 -5.111 52.606 1.00 97.44 117 VAL 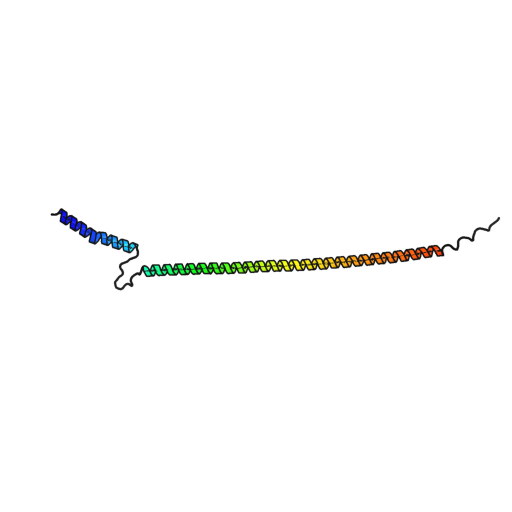A C 1
ATOM 1008 O O . VAL A 1 117 ? -35.223 -4.876 53.762 1.00 97.44 117 VAL A O 1
ATOM 1011 N N . ASN A 1 118 ? -35.735 -5.191 51.603 1.00 97.06 118 ASN A N 1
ATOM 1012 C CA . ASN A 1 118 ? -37.175 -5.031 51.792 1.00 97.06 118 ASN A CA 1
ATOM 1013 C C . ASN A 1 118 ? -37.760 -6.162 52.647 1.00 97.06 118 ASN A C 1
ATOM 1015 O O . ASN A 1 118 ? -38.502 -5.888 53.593 1.00 97.06 118 ASN A O 1
ATOM 1019 N N . ALA A 1 119 ? -37.367 -7.413 52.400 1.00 97.31 119 ALA A N 1
ATOM 1020 C CA . ALA A 1 119 ? -37.765 -8.555 53.221 1.00 97.31 119 ALA A CA 1
ATOM 1021 C C . ALA A 1 119 ? -37.250 -8.439 54.668 1.00 97.31 119 ALA A C 1
ATOM 1023 O O . ALA A 1 119 ? -37.942 -8.811 55.619 1.00 97.31 119 ALA A O 1
ATOM 1024 N N . PHE A 1 120 ? -36.037 -7.913 54.868 1.00 96.94 120 PHE A N 1
ATOM 1025 C CA . PHE A 1 120 ? -35.507 -7.621 56.199 1.00 96.94 120 PHE A CA 1
ATOM 1026 C C . PHE A 1 120 ? -36.324 -6.536 56.911 1.00 96.94 120 PHE A C 1
ATOM 1028 O O . PHE A 1 120 ? -36.722 -6.735 58.058 1.00 96.94 120 PHE A O 1
ATOM 1035 N N . LYS A 1 121 ? -36.642 -5.426 56.229 1.00 96.19 121 LYS A N 1
ATOM 1036 C CA . LYS A 1 121 ? -37.494 -4.354 56.773 1.00 96.19 121 LYS A CA 1
ATOM 1037 C C . LYS A 1 121 ? -38.875 -4.878 57.172 1.00 96.19 121 LYS A C 1
ATOM 1039 O O . LYS A 1 121 ? -39.307 -4.614 58.287 1.00 96.19 121 LYS A O 1
ATOM 1044 N N . GLN A 1 122 ? -39.526 -5.672 56.319 1.00 95.75 122 GLN A N 1
ATOM 1045 C CA . GLN A 1 122 ? -40.825 -6.285 56.625 1.00 95.75 122 GLN A CA 1
ATOM 1046 C C . GLN A 1 122 ? -40.759 -7.187 57.864 1.00 95.75 122 GLN A C 1
ATOM 1048 O O . GLN A 1 122 ? -41.593 -7.060 58.761 1.00 95.75 122 GLN A O 1
ATOM 1053 N N . ARG A 1 123 ? -39.745 -8.062 57.954 1.00 95.19 123 ARG A N 1
ATOM 1054 C CA . ARG A 1 123 ? -39.534 -8.925 59.130 1.00 95.19 123 ARG A CA 1
ATOM 1055 C C . ARG A 1 123 ? -39.279 -8.118 60.400 1.00 95.19 123 ARG A C 1
ATOM 1057 O O . ARG A 1 123 ? -39.841 -8.448 61.440 1.00 95.19 123 ARG A O 1
ATOM 1064 N N . LYS A 1 124 ? -38.478 -7.053 60.311 1.00 95.19 124 LYS A N 1
ATOM 1065 C CA . LYS A 1 124 ? -38.219 -6.138 61.427 1.00 95.19 124 LYS A CA 1
ATOM 1066 C C . LYS A 1 124 ? -39.515 -5.489 61.921 1.00 95.19 124 LYS A C 1
ATOM 1068 O O . LYS A 1 124 ? -39.814 -5.588 63.104 1.00 95.19 124 LYS A O 1
ATOM 1073 N N . THR A 1 125 ? -40.311 -4.906 61.024 1.00 94.06 125 THR A N 1
ATOM 1074 C CA . THR A 1 125 ? -41.590 -4.274 61.386 1.00 94.06 125 THR A CA 1
ATOM 1075 C C . THR A 1 125 ? -42.578 -5.277 61.987 1.00 94.06 125 THR A C 1
ATOM 1077 O O . THR A 1 125 ? -43.238 -4.968 62.976 1.00 94.06 125 THR A O 1
ATOM 1080 N N . ALA A 1 126 ? -42.663 -6.498 61.446 1.00 92.69 126 ALA A N 1
ATOM 1081 C CA . ALA A 1 126 ? -43.515 -7.549 62.004 1.00 92.69 126 ALA A CA 1
ATOM 1082 C C . ALA A 1 126 ? -43.083 -7.963 63.425 1.00 92.69 126 ALA A C 1
ATOM 1084 O O . ALA A 1 126 ? -43.932 -8.132 64.302 1.00 92.69 126 ALA A O 1
ATOM 1085 N N . ALA A 1 127 ? -41.774 -8.089 63.670 1.00 92.81 127 ALA A N 1
ATOM 1086 C CA . ALA A 1 127 ? -41.228 -8.408 64.988 1.00 92.81 127 ALA A CA 1
ATOM 1087 C C . ALA A 1 127 ? -41.461 -7.280 66.011 1.00 92.81 127 ALA A C 1
ATOM 1089 O O . ALA A 1 127 ? -41.881 -7.554 67.135 1.00 92.81 127 ALA A O 1
ATOM 1090 N N . GLU A 1 128 ? -41.257 -6.017 65.619 1.00 91.00 128 GLU A N 1
ATOM 1091 C CA . GLU A 1 128 ? -41.550 -4.843 66.456 1.00 91.00 128 GLU A CA 1
ATOM 1092 C C . GLU A 1 128 ? -43.043 -4.776 66.828 1.00 91.00 128 GLU A C 1
ATOM 1094 O O . GLU A 1 128 ? -43.389 -4.527 67.986 1.00 91.00 128 GLU A O 1
ATOM 1099 N N . LEU A 1 129 ? -43.942 -5.084 65.882 1.00 88.69 129 LEU A N 1
ATOM 1100 C CA . LEU A 1 129 ? -45.383 -5.133 66.141 1.00 88.69 129 LEU A CA 1
ATOM 1101 C C . LEU A 1 129 ? -45.749 -6.235 67.154 1.00 88.69 129 LEU A C 1
ATOM 1103 O O . LEU A 1 129 ? -46.487 -5.965 68.104 1.00 88.69 129 LEU A O 1
ATOM 1107 N N . LEU A 1 130 ? -45.195 -7.445 67.003 1.00 85.94 130 LEU A N 1
ATOM 1108 C CA . LEU A 1 130 ? -45.367 -8.553 67.959 1.00 85.94 130 LEU A CA 1
ATOM 1109 C C . LEU A 1 130 ? -44.856 -8.198 69.367 1.00 85.94 130 LEU A C 1
ATOM 1111 O O . LEU A 1 130 ? -45.523 -8.494 70.359 1.00 85.94 130 LEU A O 1
ATOM 1115 N N . GLN A 1 131 ? -43.710 -7.521 69.469 1.00 81.19 131 GLN A N 1
ATOM 1116 C CA . GLN A 1 131 ? -43.135 -7.097 70.750 1.00 81.19 131 GLN A CA 1
ATOM 1117 C C . GLN A 1 131 ? -43.983 -6.015 71.444 1.00 81.19 131 GLN A C 1
ATOM 1119 O O . GLN A 1 131 ? -44.130 -6.022 72.673 1.00 81.19 131 GLN A O 1
ATOM 1124 N N . SER A 1 132 ? -44.589 -5.115 70.662 1.00 73.31 132 SER A N 1
ATOM 1125 C CA . SER A 1 132 ? -45.492 -4.084 71.186 1.00 73.31 132 SER A CA 1
ATOM 1126 C C . SER A 1 132 ? -46.796 -4.677 71.750 1.00 73.31 132 SER A C 1
ATOM 1128 O O . SER A 1 132 ? -47.233 -4.268 72.826 1.00 73.31 132 SER A O 1
ATOM 1130 N N . GLN A 1 133 ? -47.364 -5.712 71.113 1.00 66.38 133 GLN A N 1
ATOM 1131 C CA . GLN A 1 133 ? -48.545 -6.424 71.627 1.00 66.38 133 GLN A CA 1
ATOM 1132 C C . GLN A 1 133 ? -48.246 -7.282 72.870 1.00 66.38 133 GLN A C 1
ATOM 1134 O O . GLN A 1 133 ? -49.056 -7.315 73.797 1.00 66.38 133 GLN A O 1
ATOM 1139 N N . GLY A 1 134 ? -47.072 -7.922 72.952 1.00 58.19 134 GLY A N 1
ATOM 1140 C CA . GLY A 1 134 ? -46.665 -8.692 74.140 1.00 58.19 134 GLY A CA 1
ATOM 1141 C C . GLY A 1 134 ? -46.525 -7.837 75.407 1.00 58.19 134 GLY A C 1
ATOM 1142 O O . GLY A 1 134 ? -46.863 -8.283 76.503 1.00 58.19 134 GLY A O 1
ATOM 1143 N N . SER A 1 135 ? -46.112 -6.576 75.253 1.00 54.38 135 SER A N 1
ATOM 1144 C CA . SER A 1 135 ? -45.983 -5.621 76.364 1.00 54.38 135 SER A CA 1
ATOM 1145 C C . SER A 1 135 ? -47.333 -5.116 76.904 1.00 54.38 135 SER A C 1
ATOM 1147 O O . SER A 1 135 ? -47.399 -4.705 78.060 1.00 54.38 135 SER A O 1
ATOM 1149 N N . GLN A 1 136 ? -48.423 -5.183 76.125 1.00 49.34 136 GLN A N 1
ATOM 1150 C CA . GLN A 1 136 ? -49.773 -4.846 76.607 1.00 49.34 136 GLN A CA 1
ATOM 1151 C C . GLN A 1 136 ? -50.508 -6.029 77.265 1.00 49.34 136 GLN A C 1
ATOM 1153 O O . GLN A 1 136 ? -51.358 -5.804 78.124 1.00 49.34 136 GLN A O 1
ATOM 1158 N N . ALA A 1 137 ? -50.162 -7.281 76.942 1.00 44.38 137 ALA A N 1
ATOM 1159 C CA . ALA A 1 137 ? -50.800 -8.465 77.535 1.00 44.38 137 ALA A CA 1
ATOM 1160 C C . ALA A 1 137 ? -50.236 -8.866 78.920 1.00 44.38 137 ALA A C 1
ATOM 1162 O O . ALA A 1 137 ? -50.904 -9.568 79.677 1.00 44.38 137 ALA A O 1
ATOM 1163 N N . GLY A 1 138 ? -49.030 -8.411 79.286 1.00 42.06 138 GLY A N 1
ATOM 1164 C CA . GLY A 1 138 ? -48.366 -8.765 80.553 1.00 42.06 138 GLY A CA 1
ATOM 1165 C C . GLY A 1 138 ? -48.690 -7.876 81.766 1.00 42.06 138 GLY A C 1
ATOM 1166 O O . GLY A 1 138 ? -48.259 -8.183 82.875 1.00 42.06 138 GLY A O 1
ATOM 1167 N N . GLY A 1 139 ? -49.436 -6.779 81.593 1.00 40.84 139 GLY A N 1
ATOM 1168 C CA . GLY A 1 139 ? -49.621 -5.749 82.629 1.00 40.84 139 GLY A CA 1
ATOM 1169 C C . GLY A 1 139 ? -50.714 -6.002 83.680 1.00 40.84 139 GLY A C 1
ATOM 1170 O O . GLY A 1 139 ? -50.895 -5.166 84.561 1.00 40.84 139 GLY A O 1
ATOM 1171 N N . ALA A 1 140 ? -51.464 -7.109 83.614 1.00 43.91 140 ALA A N 1
ATOM 1172 C CA . ALA A 1 140 ? -52.723 -7.246 84.362 1.00 43.91 140 ALA A CA 1
ATOM 1173 C C . ALA A 1 140 ? -52.736 -8.248 85.542 1.00 43.91 140 ALA A C 1
ATOM 1175 O O . ALA A 1 140 ? -53.807 -8.464 86.108 1.00 43.91 140 ALA A O 1
ATOM 1176 N N . GLN A 1 141 ? -51.617 -8.871 85.953 1.00 43.12 141 GLN A N 1
ATOM 1177 C CA . GLN A 1 141 ? -51.677 -9.984 86.933 1.00 43.12 141 GLN A CA 1
ATOM 1178 C C . GLN A 1 141 ? -50.777 -9.940 88.186 1.00 43.12 141 GLN A C 1
ATOM 1180 O O . GLN A 1 141 ? -50.753 -10.924 88.922 1.00 43.12 141 GLN A O 1
ATOM 1185 N N . THR A 1 142 ? -50.110 -8.836 88.542 1.00 39.03 142 THR A N 1
ATOM 1186 C CA . THR A 1 142 ? -49.172 -8.839 89.698 1.00 39.03 142 THR A CA 1
ATOM 1187 C C . THR A 1 142 ? -49.577 -8.006 90.925 1.00 39.03 142 THR A C 1
ATOM 1189 O O . THR A 1 142 ? -48.745 -7.767 91.793 1.00 39.03 142 THR A O 1
ATOM 1192 N N . LEU A 1 143 ? -50.851 -7.623 91.087 1.00 42.19 143 LEU A N 1
ATOM 1193 C CA . LEU A 1 143 ? -51.322 -6.835 92.248 1.00 42.19 143 LEU A CA 1
ATOM 1194 C C . LEU A 1 143 ? -52.338 -7.564 93.151 1.00 42.19 143 LEU A C 1
ATOM 1196 O O . LEU A 1 143 ? -53.304 -6.948 93.581 1.00 42.19 143 LEU A O 1
ATOM 1200 N N . LYS A 1 144 ? -52.177 -8.859 93.466 1.00 45.59 144 LYS A N 1
ATOM 1201 C CA . LYS A 1 144 ? -52.970 -9.518 94.538 1.00 45.59 144 LYS A CA 1
ATOM 1202 C C . LYS A 1 144 ? -52.258 -10.722 95.167 1.00 45.59 144 LYS A C 1
ATOM 1204 O O . LYS A 1 144 ? -52.702 -11.851 94.976 1.00 45.59 144 LYS A O 1
ATOM 1209 N N . ARG A 1 145 ? -51.187 -10.525 95.943 1.00 45.31 145 ARG A N 1
ATOM 1210 C CA . ARG A 1 145 ? -50.756 -11.538 96.930 1.00 45.31 145 ARG A CA 1
ATOM 1211 C C . ARG A 1 145 ? -49.710 -10.989 97.895 1.00 45.31 145 ARG A C 1
ATOM 1213 O O . ARG A 1 145 ? -48.548 -11.303 97.759 1.00 45.31 145 ARG A O 1
ATOM 1220 N N . ASP A 1 146 ? -50.122 -10.172 98.859 1.00 42.53 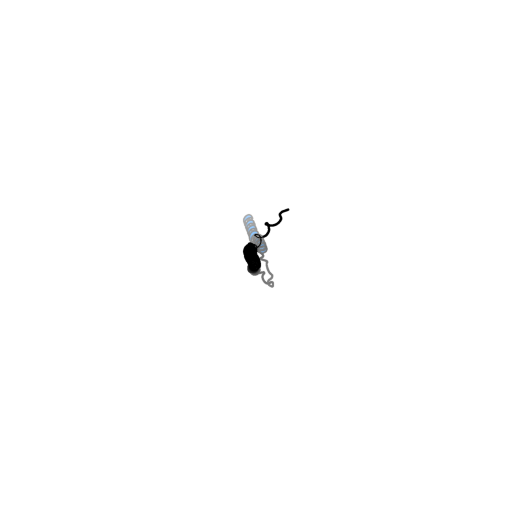146 ASP A N 1
ATOM 1221 C CA . ASP A 1 146 ? -49.390 -10.083 100.133 1.00 42.53 146 ASP A CA 1
ATOM 1222 C C . ASP A 1 146 ? -50.248 -9.393 101.193 1.00 42.53 146 ASP A C 1
ATOM 1224 O O . ASP A 1 146 ? -50.116 -8.210 101.500 1.00 42.53 146 ASP A O 1
ATOM 1228 N N . LYS A 1 147 ? -51.213 -10.146 101.727 1.00 47.41 147 LYS A N 1
ATOM 1229 C CA . LYS A 1 147 ? -51.831 -9.835 103.017 1.00 47.41 147 LYS A CA 1
ATOM 1230 C C . LYS A 1 147 ? -52.429 -11.101 103.615 1.00 47.41 147 LYS A C 1
ATOM 1232 O O . LYS A 1 147 ? -53.638 -11.246 103.612 1.00 47.41 147 LYS A O 1
ATOM 1237 N N . GLU A 1 148 ? -51.585 -12.015 104.090 1.00 48.25 148 GLU A N 1
ATOM 1238 C CA . GLU A 1 148 ? -51.938 -12.954 105.166 1.00 48.25 148 GLU A CA 1
ATOM 1239 C C . GLU A 1 148 ? -50.729 -13.808 105.569 1.00 48.25 148 GLU A C 1
ATOM 1241 O O . GLU A 1 148 ? -50.394 -14.783 104.902 1.00 48.25 148 GLU A O 1
ATOM 1246 N N . LYS A 1 149 ? -50.109 -13.480 106.708 1.00 44.41 149 LYS A N 1
ATOM 1247 C CA . LYS A 1 149 ? -50.033 -14.413 107.841 1.00 44.41 149 LYS A CA 1
ATOM 1248 C C . LYS A 1 149 ? -49.441 -13.742 109.077 1.00 44.41 149 LYS A C 1
ATOM 1250 O O . LYS A 1 149 ? -48.304 -13.295 109.104 1.00 44.41 149 LYS A O 1
ATOM 1255 N N . LYS A 1 150 ? -50.290 -13.705 110.100 1.00 44.41 150 LYS A N 1
ATOM 1256 C CA . LYS A 1 150 ? -50.022 -13.399 111.499 1.00 44.41 150 LYS A CA 1
ATOM 1257 C C . LYS A 1 150 ? -49.891 -14.740 112.226 1.00 44.41 150 LYS A C 1
ATOM 1259 O O . LYS A 1 150 ? -50.856 -15.503 112.197 1.00 44.41 150 LYS A O 1
ATOM 1264 N N . LYS A 1 151 ? -48.745 -15.001 112.851 1.00 39.53 151 LYS A N 1
ATOM 1265 C CA . LYS A 1 151 ? -48.561 -15.632 114.171 1.00 39.53 151 LYS A CA 1
ATOM 1266 C C . LYS A 1 151 ? -47.076 -15.805 114.442 1.00 39.53 151 LYS A C 1
ATOM 1268 O O . LYS A 1 151 ? -46.381 -16.265 113.516 1.00 39.53 151 LYS A O 1
#